Protein AF-A0A1I4GMV3-F1 (afdb_monomer_lite)

InterPro domains:
  IPR012875 Succinate dehydrogenase assembly factor 4 [PF07896] (27-71)

Structure (mmCIF, N/CA/C/O backbone):
data_AF-A0A1I4GMV3-F1
#
_entry.id   AF-A0A1I4GMV3-F1
#
loop_
_atom_site.group_PDB
_atom_site.id
_atom_site.type_symbol
_atom_site.label_atom_id
_atom_site.label_alt_id
_atom_site.label_comp_id
_atom_site.label_asym_id
_atom_site.label_entity_id
_atom_site.label_seq_id
_atom_site.pdbx_PDB_ins_code
_atom_site.Cartn_x
_atom_site.Cartn_y
_atom_site.Cartn_z
_atom_site.occupancy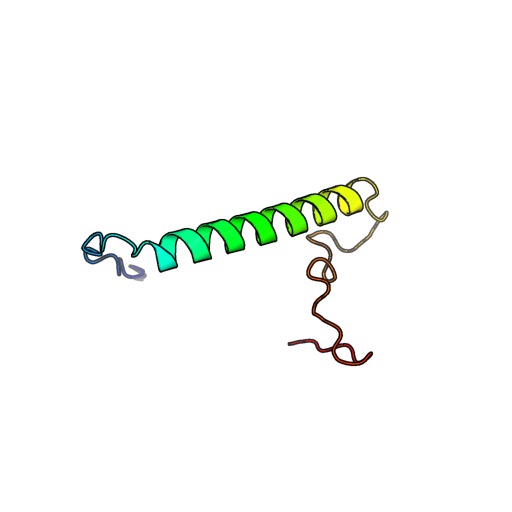
_atom_site.B_iso_or_equiv
_atom_site.auth_seq_id
_atom_site.auth_comp_id
_atom_site.auth_asym_id
_atom_site.auth_atom_id
_atom_site.pdbx_PDB_model_num
ATOM 1 N N . MET A 1 1 ? 4.838 -38.855 10.982 1.00 43.03 1 MET A N 1
ATOM 2 C CA . MET A 1 1 ? 5.402 -37.589 10.473 1.00 43.03 1 MET A CA 1
ATOM 3 C C . MET A 1 1 ? 4.261 -36.893 9.737 1.00 43.03 1 MET A C 1
ATOM 5 O O . MET A 1 1 ? 4.188 -36.989 8.527 1.00 43.03 1 MET A O 1
ATOM 9 N N . SER A 1 2 ? 3.163 -36.522 10.398 1.00 44.78 2 SER A N 1
ATOM 10 C CA . SER A 1 2 ? 3.020 -35.511 11.462 1.00 44.78 2 SER A CA 1
ATOM 11 C C . SER A 1 2 ? 3.380 -34.126 10.942 1.00 44.78 2 SER A C 1
ATOM 13 O O . SER A 1 2 ? 4.534 -33.750 11.042 1.00 44.78 2 SER A O 1
ATOM 15 N N . ASP A 1 3 ? 2.382 -33.433 10.395 1.00 45.53 3 ASP A N 1
ATOM 16 C CA . ASP A 1 3 ? 2.256 -31.973 10.453 1.00 45.53 3 ASP A CA 1
ATOM 17 C C . ASP A 1 3 ? 0.775 -31.618 10.205 1.00 45.53 3 ASP A C 1
ATOM 19 O O . ASP A 1 3 ? 0.347 -31.255 9.111 1.00 45.53 3 ASP A O 1
ATOM 23 N N . GLU A 1 4 ? -0.057 -31.826 11.232 1.00 49.91 4 GLU A N 1
ATOM 24 C CA . GLU A 1 4 ? -1.349 -31.144 11.349 1.00 49.91 4 GLU A CA 1
ATOM 25 C C . GLU A 1 4 ? -1.051 -29.706 11.781 1.00 49.91 4 GLU A C 1
ATOM 27 O O . GLU A 1 4 ? -0.952 -29.392 12.969 1.00 49.91 4 GLU A O 1
ATOM 32 N N . ALA A 1 5 ? -0.866 -28.819 10.805 1.00 52.19 5 ALA A N 1
ATOM 33 C CA . ALA A 1 5 ? -0.770 -27.390 11.056 1.00 52.19 5 ALA A CA 1
ATOM 34 C C . ALA A 1 5 ? -2.154 -26.848 11.455 1.00 52.19 5 ALA A C 1
ATOM 36 O O . ALA A 1 5 ? -2.940 -26.405 10.623 1.00 52.19 5 ALA A O 1
ATOM 37 N N . SER A 1 6 ? -2.435 -26.955 12.754 1.00 46.81 6 SER A N 1
ATOM 38 C CA . SER A 1 6 ? -3.218 -26.042 13.590 1.00 46.81 6 SER A CA 1
ATOM 39 C C . SER A 1 6 ? -4.354 -25.287 12.886 1.00 46.81 6 SER A C 1
ATOM 41 O O . SER A 1 6 ? -4.186 -24.178 12.373 1.00 46.81 6 SER A O 1
ATOM 43 N N . GLN A 1 7 ? -5.558 -25.858 12.949 1.00 52.16 7 GLN A N 1
ATOM 44 C CA . GLN A 1 7 ? -6.801 -25.112 12.762 1.00 52.16 7 GLN A CA 1
ATOM 45 C C . GLN A 1 7 ? -7.022 -24.172 13.962 1.00 52.16 7 GLN A C 1
ATOM 47 O O . GLN A 1 7 ? -7.808 -24.455 14.860 1.00 52.16 7 GLN A O 1
ATOM 52 N N . GLY A 1 8 ? -6.331 -23.032 13.981 1.00 46.00 8 GLY A N 1
ATOM 53 C CA . GLY A 1 8 ? -6.548 -21.938 14.940 1.00 46.00 8 GLY A CA 1
ATOM 54 C C . GLY A 1 8 ? -7.721 -21.031 14.551 1.00 46.00 8 GLY A C 1
ATOM 55 O O . GLY A 1 8 ? -7.572 -19.812 14.498 1.00 46.00 8 GLY A O 1
ATOM 56 N N . GLY A 1 9 ? -8.861 -21.623 14.195 1.00 50.31 9 GLY A N 1
ATOM 57 C CA . GLY A 1 9 ? -10.048 -20.931 13.690 1.00 50.31 9 GLY A CA 1
ATOM 58 C C . GLY A 1 9 ? -11.228 -20.972 14.656 1.00 50.31 9 GLY A C 1
ATOM 59 O O . GLY A 1 9 ? -12.357 -21.139 14.208 1.00 50.31 9 GLY A O 1
ATOM 60 N N . GLU A 1 10 ? -10.994 -20.875 15.967 1.00 50.97 10 GLU A N 1
ATOM 61 C CA . GLU A 1 10 ? -12.084 -20.777 16.942 1.00 50.97 10 GLU A CA 1
ATOM 62 C C . GLU A 1 10 ? -12.853 -19.466 16.732 1.00 50.97 10 GLU A C 1
ATOM 64 O O . GLU A 1 10 ? -12.342 -18.366 16.952 1.00 50.97 10 GLU A O 1
ATOM 69 N N . THR A 1 11 ? -14.073 -19.622 16.211 1.00 51.94 11 THR A N 1
ATOM 70 C CA . THR A 1 11 ? -15.238 -18.738 16.340 1.00 51.94 11 THR A CA 1
ATOM 71 C C . THR A 1 11 ? -14.903 -17.301 16.727 1.00 51.94 11 THR A C 1
ATOM 73 O O . THR A 1 11 ? -15.054 -16.882 17.876 1.00 51.94 11 THR A O 1
ATOM 76 N N . ARG A 1 12 ? -14.514 -16.497 15.732 1.00 58.91 12 ARG A N 1
ATOM 77 C CA . ARG A 1 12 ? -14.718 -15.053 15.833 1.00 58.91 12 ARG A CA 1
ATOM 78 C C . ARG A 1 12 ? -16.227 -14.847 15.825 1.00 58.91 12 ARG A C 1
ATOM 80 O O . ARG A 1 12 ? -16.822 -14.744 14.756 1.00 58.91 12 ARG A O 1
ATOM 87 N N . GLU A 1 13 ? -16.836 -14.830 17.012 1.00 61.88 13 GLU A N 1
ATOM 88 C CA . GLU A 1 13 ? -18.049 -14.054 17.286 1.00 61.88 13 GLU A CA 1
ATOM 89 C C . GLU A 1 13 ? -17.997 -12.841 16.358 1.00 61.88 13 GLU A C 1
ATOM 91 O O . GLU A 1 13 ? -17.021 -12.081 16.409 1.00 61.88 13 GLU A O 1
ATOM 96 N N . THR A 1 14 ? -18.931 -12.754 15.407 1.00 62.91 14 THR A N 1
ATOM 97 C CA . THR A 1 14 ? -18.918 -11.711 14.378 1.00 62.91 14 THR A CA 1
ATOM 98 C C . THR A 1 14 ? -19.180 -10.401 15.099 1.00 62.91 14 THR A C 1
ATOM 100 O O . THR A 1 14 ? -20.319 -9.980 15.256 1.00 62.91 14 THR A O 1
ATOM 103 N N . ARG A 1 15 ? -18.121 -9.790 15.638 1.00 70.38 15 ARG A N 1
ATOM 104 C CA . ARG A 1 15 ? -18.205 -8.483 16.270 1.00 70.38 15 ARG A CA 1
ATOM 105 C C . ARG A 1 15 ? -18.589 -7.538 15.159 1.00 70.38 15 ARG A C 1
ATOM 107 O O . ARG A 1 15 ? -17.800 -7.320 14.237 1.00 70.38 15 ARG A O 1
ATOM 114 N N . GLU A 1 16 ? -19.807 -7.024 15.240 1.00 82.25 16 GLU A N 1
ATOM 115 C CA . GLU A 1 16 ? -20.257 -5.978 14.344 1.00 82.25 16 GLU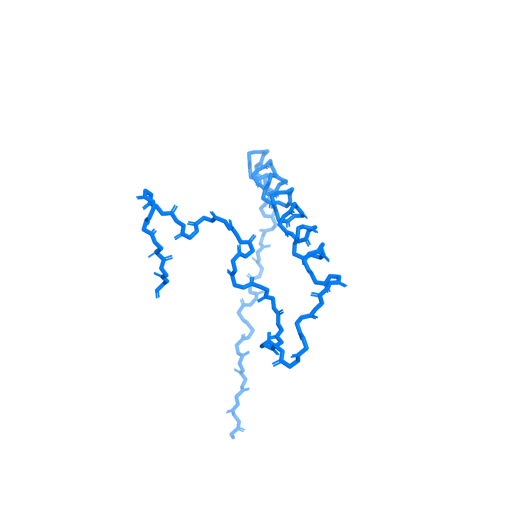 A CA 1
ATOM 116 C C . GLU A 1 16 ? -19.221 -4.856 14.386 1.00 82.25 16 GLU A C 1
ATOM 118 O O . GLU A 1 16 ? -18.875 -4.320 15.444 1.00 82.25 16 GLU A O 1
ATOM 123 N N . LEU A 1 17 ? -18.637 -4.570 13.223 1.00 84.69 17 LEU A N 1
ATOM 124 C CA . LEU A 1 17 ? -17.642 -3.520 13.109 1.00 84.69 17 LEU A CA 1
ATOM 125 C C . LEU A 1 17 ? -18.310 -2.206 13.490 1.00 84.69 17 LEU A C 1
ATOM 127 O O . LEU A 1 17 ? -19.359 -1.863 12.943 1.00 84.69 17 LEU A O 1
ATOM 131 N N . SER A 1 18 ? -17.678 -1.447 14.382 1.00 93.25 18 SER A N 1
ATOM 132 C CA . SER A 1 18 ? -18.151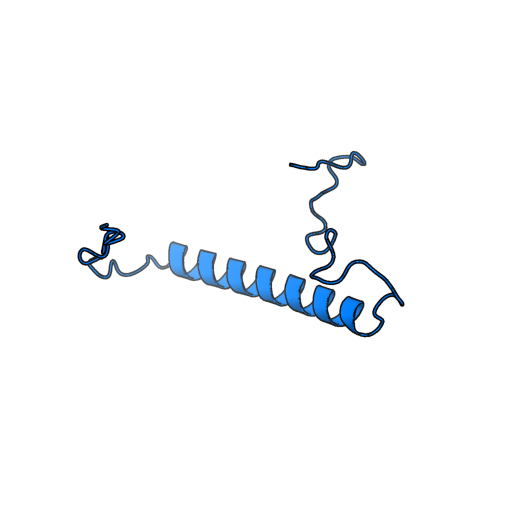 -0.102 14.687 1.00 93.25 18 SER A CA 1
ATOM 133 C C . SER A 1 18 ? -18.210 0.737 13.401 1.00 93.25 18 SER A C 1
ATOM 135 O O . SER A 1 18 ? -17.412 0.517 12.481 1.00 93.25 18 SER A O 1
ATOM 137 N N . PRO A 1 19 ? -19.084 1.755 13.324 1.00 93.56 19 PRO A N 1
ATOM 138 C CA . PRO A 1 19 ? -19.128 2.641 12.162 1.00 93.56 19 PRO A CA 1
ATOM 139 C C . PRO A 1 19 ? -17.767 3.277 11.838 1.00 93.56 19 PRO A C 1
ATOM 141 O O . PRO A 1 19 ? -17.453 3.526 10.679 1.00 93.56 19 PRO A O 1
ATOM 144 N N . ALA A 1 20 ? -16.930 3.518 12.855 1.00 94.12 20 ALA A N 1
ATOM 145 C CA . ALA A 1 20 ? -15.572 4.021 12.667 1.00 94.12 20 ALA A CA 1
ATOM 146 C C . ALA A 1 20 ? -14.651 2.985 12.001 1.00 94.12 20 ALA A C 1
ATOM 148 O O . ALA A 1 20 ? -13.908 3.336 11.088 1.00 94.12 20 ALA A O 1
ATOM 149 N N . ALA A 1 21 ? -14.731 1.715 12.410 1.00 93.44 21 ALA A N 1
ATOM 150 C CA . ALA A 1 21 ? -13.949 0.637 11.810 1.00 93.44 21 ALA A CA 1
ATOM 151 C C . ALA A 1 21 ? -14.340 0.398 10.344 1.00 93.44 21 ALA A C 1
ATOM 153 O O . ALA A 1 21 ? -13.466 0.237 9.496 1.00 93.44 21 ALA A O 1
ATOM 154 N N . GLN A 1 22 ? -15.635 0.444 10.023 1.00 92.75 22 GLN A N 1
ATOM 155 C CA . GLN A 1 22 ? -16.110 0.310 8.641 1.00 92.75 22 GLN A CA 1
ATOM 156 C C . GLN A 1 22 ? -15.580 1.438 7.745 1.00 92.75 22 GLN A C 1
ATOM 158 O O . GLN A 1 22 ? -15.084 1.168 6.653 1.00 92.75 22 GLN A O 1
ATOM 163 N N . ARG A 1 23 ? -15.610 2.691 8.226 1.00 95.31 23 ARG A N 1
ATOM 164 C CA . ARG A 1 23 ? -15.027 3.833 7.501 1.00 95.31 23 ARG A CA 1
ATOM 165 C C . ARG A 1 23 ? -13.522 3.681 7.295 1.00 95.31 23 ARG A C 1
ATOM 167 O O . ARG A 1 23 ? -13.048 3.874 6.183 1.00 95.31 23 ARG A O 1
ATOM 174 N N . ALA A 1 24 ? -12.784 3.280 8.330 1.00 94.44 24 ALA A N 1
ATOM 175 C CA . ALA A 1 24 ? -11.343 3.063 8.223 1.00 94.44 24 ALA A CA 1
ATOM 176 C C . ALA A 1 24 ? -10.995 1.995 7.169 1.00 94.44 24 ALA A C 1
ATOM 178 O O . ALA A 1 24 ? -10.055 2.175 6.395 1.00 94.44 24 ALA A O 1
ATOM 179 N N . LEU A 1 25 ? -11.773 0.908 7.100 1.00 94.88 25 LEU A N 1
ATOM 180 C CA . LEU A 1 25 ? -11.610 -0.124 6.074 1.00 94.88 25 LEU A CA 1
ATOM 181 C C . LEU A 1 25 ? -11.948 0.392 4.672 1.00 94.88 25 LEU A C 1
ATOM 183 O O . LEU A 1 25 ? -11.217 0.080 3.734 1.00 94.88 25 LEU A O 1
ATOM 187 N N . ALA A 1 26 ? -13.012 1.186 4.528 1.00 96.31 26 ALA A N 1
ATOM 188 C CA . ALA A 1 26 ? -13.380 1.791 3.250 1.00 96.31 26 ALA A CA 1
ATOM 189 C C . ALA A 1 26 ? -12.264 2.709 2.727 1.00 96.31 26 ALA A C 1
ATOM 191 O O . ALA A 1 26 ? -11.798 2.525 1.605 1.00 96.31 26 ALA A O 1
ATOM 192 N N . GLU A 1 27 ? -11.741 3.608 3.564 1.00 94.88 27 GLU A N 1
ATOM 193 C CA . GLU A 1 27 ? -10.618 4.468 3.175 1.00 94.88 27 GLU A CA 1
ATOM 194 C C . GLU A 1 27 ? -9.353 3.661 2.846 1.00 94.88 27 GLU A C 1
ATOM 196 O O . GLU A 1 27 ? -8.617 3.989 1.916 1.00 94.88 27 GLU A O 1
ATOM 201 N N . ALA A 1 28 ? -9.060 2.601 3.608 1.00 93.31 28 ALA A N 1
ATOM 202 C CA . ALA A 1 28 ? -7.924 1.729 3.320 1.00 93.31 28 ALA A CA 1
ATOM 203 C C . ALA A 1 28 ? -8.086 1.016 1.966 1.00 93.31 28 ALA A C 1
ATOM 205 O O . ALA A 1 28 ? -7.116 0.908 1.211 1.00 93.31 28 ALA A O 1
ATOM 206 N N . ALA A 1 29 ? -9.301 0.570 1.636 1.00 95.06 29 ALA A N 1
ATOM 207 C CA . ALA A 1 29 ? -9.619 -0.036 0.348 1.00 95.06 29 ALA A CA 1
ATOM 208 C C . ALA A 1 29 ? -9.483 0.971 -0.805 1.00 95.06 29 ALA A C 1
ATOM 210 O O . ALA A 1 29 ? -8.887 0.640 -1.829 1.00 95.06 29 ALA A O 1
ATOM 211 N N . GLU A 1 30 ? -9.949 2.208 -0.627 1.00 95.50 30 GLU A N 1
ATOM 212 C CA . GLU A 1 30 ? -9.777 3.288 -1.607 1.00 95.50 30 GLU A CA 1
ATOM 213 C C . GLU A 1 30 ? -8.297 3.610 -1.848 1.00 95.50 30 GLU A C 1
ATOM 215 O O . GLU A 1 30 ? -7.848 3.653 -2.999 1.00 95.50 30 GLU A O 1
ATOM 220 N N . ARG A 1 31 ? -7.504 3.755 -0.774 1.00 92.19 31 ARG A N 1
ATOM 221 C CA . ARG A 1 31 ? -6.046 3.950 -0.872 1.00 92.19 31 ARG A CA 1
ATOM 222 C C . ARG A 1 31 ? -5.391 2.800 -1.639 1.00 92.19 31 ARG A C 1
ATOM 224 O O . ARG A 1 31 ? -4.590 3.039 -2.543 1.00 92.19 31 ARG A O 1
ATOM 231 N N . ARG A 1 32 ? -5.761 1.553 -1.323 1.00 90.62 32 ARG A N 1
ATOM 232 C CA . ARG A 1 32 ? -5.249 0.353 -2.002 1.00 90.62 32 ARG A CA 1
ATOM 233 C C . ARG A 1 32 ? -5.602 0.342 -3.490 1.00 90.62 32 ARG A C 1
ATOM 235 O O . ARG A 1 32 ? -4.718 0.093 -4.307 1.00 90.62 32 ARG A O 1
ATOM 242 N N . ALA A 1 33 ? -6.845 0.660 -3.840 1.00 93.00 33 ALA A N 1
ATOM 243 C CA . ALA A 1 33 ? -7.296 0.724 -5.227 1.00 93.00 33 ALA A CA 1
ATOM 244 C C . ALA A 1 33 ? -6.521 1.780 -6.032 1.00 93.00 33 ALA A C 1
ATOM 246 O O . ALA A 1 33 ? -6.117 1.514 -7.163 1.00 93.00 33 ALA A O 1
ATOM 247 N N . ALA A 1 34 ? -6.247 2.947 -5.441 1.00 91.44 34 ALA A N 1
ATOM 248 C CA . ALA A 1 34 ? -5.448 3.991 -6.084 1.00 91.44 34 ALA A CA 1
ATOM 249 C C . ALA A 1 34 ? -3.998 3.543 -6.354 1.00 91.44 34 ALA A C 1
ATOM 251 O O . ALA A 1 34 ? -3.467 3.786 -7.440 1.00 91.44 34 ALA A O 1
ATOM 252 N N . ILE A 1 35 ? -3.367 2.858 -5.394 1.00 89.69 35 ILE A N 1
ATOM 253 C CA . ILE A 1 35 ? -2.014 2.300 -5.553 1.00 89.69 35 ILE A CA 1
ATOM 254 C C . ILE A 1 35 ? -1.993 1.236 -6.652 1.00 89.69 35 ILE A C 1
ATOM 256 O O . ILE A 1 35 ? -1.123 1.261 -7.524 1.00 89.69 35 ILE A O 1
ATOM 260 N N . ASP A 1 36 ? -2.956 0.314 -6.638 1.00 89.38 36 ASP A N 1
ATOM 261 C CA . ASP A 1 36 ? -3.010 -0.772 -7.614 1.00 89.38 36 ASP A CA 1
ATOM 262 C C . ASP A 1 36 ? -3.317 -0.242 -9.029 1.00 89.38 36 ASP A C 1
ATOM 264 O O . ASP A 1 36 ? -2.732 -0.727 -9.999 1.00 89.38 36 ASP A O 1
ATOM 268 N N . ALA A 1 37 ? -4.120 0.821 -9.163 1.00 90.50 37 ALA A N 1
ATOM 269 C CA . ALA A 1 37 ? -4.333 1.510 -10.438 1.00 90.50 37 ALA A CA 1
ATOM 270 C C . ALA A 1 37 ? -3.040 2.137 -10.993 1.00 90.50 37 ALA A C 1
ATOM 272 O O . ALA A 1 37 ? -2.741 1.976 -12.179 1.00 90.50 37 ALA A O 1
ATOM 273 N N . ARG A 1 38 ? -2.236 2.796 -10.145 1.00 87.12 38 ARG A N 1
ATOM 274 C CA . ARG A 1 38 ? -0.922 3.332 -10.550 1.00 87.12 38 ARG A CA 1
ATOM 275 C C . ARG A 1 38 ? 0.061 2.225 -10.921 1.00 87.12 38 ARG A C 1
ATOM 277 O O . ARG A 1 38 ? 0.740 2.324 -11.939 1.00 87.12 38 ARG A O 1
ATOM 284 N N . ALA A 1 39 ? 0.115 1.153 -10.133 1.00 86.06 39 ALA A N 1
ATOM 285 C CA . ALA A 1 39 ? 0.962 0.003 -10.436 1.00 86.06 39 ALA A CA 1
ATOM 286 C C . ALA A 1 39 ? 0.578 -0.633 -11.784 1.00 86.06 39 ALA A C 1
ATOM 288 O O . ALA A 1 39 ? 1.456 -0.968 -12.579 1.00 86.06 39 ALA A O 1
ATOM 289 N N . ALA A 1 4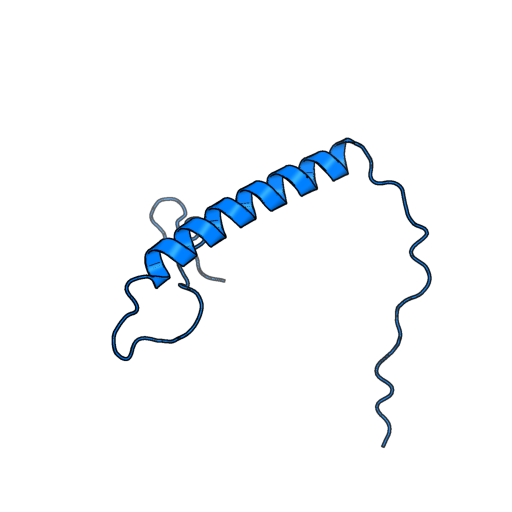0 ? -0.722 -0.740 -12.076 1.00 87.56 40 ALA A N 1
ATOM 290 C CA . ALA A 1 40 ? -1.212 -1.231 -13.358 1.00 87.56 40 ALA A CA 1
ATOM 291 C C . ALA A 1 40 ? -0.832 -0.309 -14.526 1.00 87.56 40 ALA A C 1
ATOM 293 O O . ALA A 1 40 ? -0.523 -0.802 -15.608 1.00 87.56 40 ALA A O 1
ATOM 294 N N . GLU A 1 41 ? -0.829 1.014 -14.335 1.00 86.94 41 GLU A N 1
ATOM 295 C CA . GLU A 1 41 ? -0.364 1.965 -15.350 1.00 86.94 41 GLU A CA 1
ATOM 296 C C . GLU A 1 41 ? 1.117 1.766 -15.690 1.00 86.94 41 GLU A C 1
ATOM 298 O O . GLU A 1 41 ? 1.456 1.674 -16.872 1.00 86.94 41 GLU A O 1
ATOM 303 N N . ILE A 1 42 ? 1.974 1.623 -14.676 1.00 82.94 42 ILE A N 1
ATOM 304 C CA . ILE A 1 42 ? 3.411 1.378 -14.862 1.00 82.94 42 ILE A CA 1
ATOM 305 C C . ILE A 1 42 ? 3.639 0.029 -15.561 1.00 82.94 42 ILE A C 1
ATOM 307 O O . ILE A 1 42 ? 4.383 -0.056 -16.541 1.00 82.94 42 ILE A O 1
ATOM 311 N N . ALA A 1 43 ? 2.912 -1.010 -15.143 1.00 83.19 43 ALA A N 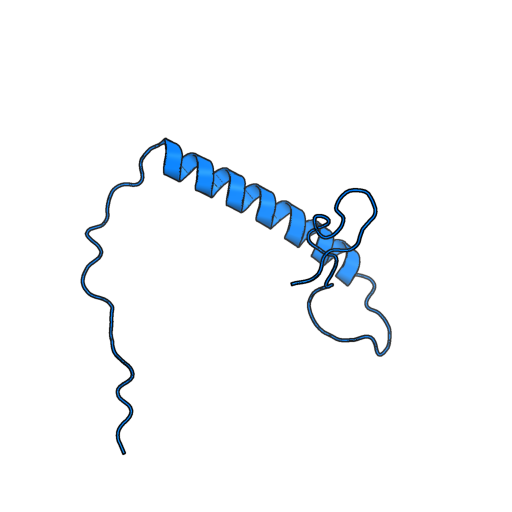1
ATOM 312 C CA . ALA A 1 43 ? 3.013 -2.352 -15.712 1.00 83.19 43 ALA A CA 1
ATOM 313 C C . ALA A 1 43 ? 2.621 -2.442 -17.202 1.00 83.19 43 ALA A C 1
ATOM 315 O O . ALA A 1 43 ? 2.982 -3.419 -17.859 1.00 83.19 43 ALA A O 1
ATOM 316 N N . LYS A 1 44 ? 1.929 -1.441 -17.777 1.00 86.06 44 LYS A N 1
ATOM 317 C CA . LYS A 1 44 ? 1.614 -1.404 -19.224 1.00 86.06 44 LYS A CA 1
ATOM 318 C C . LYS A 1 44 ? 2.863 -1.356 -20.104 1.00 86.06 44 LYS A C 1
ATOM 320 O O . LYS A 1 44 ? 2.788 -1.719 -21.278 1.00 86.06 44 LYS A O 1
ATOM 325 N N . ARG A 1 45 ? 3.990 -0.872 -19.577 1.00 84.62 45 ARG A N 1
ATOM 326 C CA . ARG A 1 45 ? 5.269 -0.783 -20.294 1.00 84.62 45 ARG A CA 1
ATOM 327 C C . ARG A 1 45 ? 6.341 -1.549 -19.519 1.00 84.62 45 ARG A C 1
ATOM 329 O O . ARG A 1 45 ? 7.215 -0.923 -18.924 1.00 84.62 45 ARG A O 1
ATOM 336 N N . PRO A 1 46 ? 6.270 -2.890 -19.506 1.00 80.81 46 PRO A N 1
ATOM 337 C CA . PRO A 1 46 ? 7.190 -3.694 -18.720 1.00 80.81 46 PRO A CA 1
ATOM 338 C C . PRO A 1 46 ? 8.621 -3.558 -19.247 1.00 80.81 46 PRO A C 1
ATOM 340 O O . PRO A 1 46 ? 8.861 -3.496 -20.458 1.00 80.81 46 PRO A O 1
ATOM 343 N N . GLU A 1 47 ? 9.584 -3.552 -18.331 1.00 82.81 47 GLU A N 1
ATOM 344 C CA . GLU A 1 47 ? 11.002 -3.538 -18.673 1.00 82.81 47 GLU A CA 1
ATOM 345 C C . GLU A 1 47 ? 11.419 -4.863 -19.340 1.00 82.81 47 GLU A C 1
ATOM 347 O O . GLU A 1 47 ? 11.143 -5.966 -18.855 1.00 82.81 47 GLU A O 1
ATOM 352 N N . ARG A 1 48 ? 12.129 -4.781 -20.473 1.00 83.50 48 ARG A N 1
ATOM 353 C CA . ARG A 1 48 ? 12.603 -5.967 -21.199 1.00 83.50 48 ARG A CA 1
ATOM 354 C C . ARG A 1 48 ? 13.779 -6.602 -20.450 1.00 83.50 48 ARG A C 1
ATOM 356 O O . ARG A 1 48 ? 14.864 -6.035 -20.447 1.00 83.50 48 ARG A O 1
ATOM 363 N N . LYS A 1 49 ? 13.583 -7.819 -19.924 1.00 84.25 49 LYS A N 1
ATOM 364 C CA . LYS A 1 49 ? 14.496 -8.518 -18.986 1.00 84.25 49 LYS A CA 1
ATOM 365 C C . LYS A 1 49 ? 14.562 -7.888 -17.581 1.00 84.25 49 LYS A C 1
ATOM 367 O O . LYS A 1 49 ? 15.511 -8.164 -16.852 1.00 84.25 49 LYS A O 1
ATOM 372 N N . GLY A 1 50 ? 13.574 -7.072 -17.210 1.00 75.50 50 GLY A N 1
ATOM 373 C CA . GLY A 1 50 ? 13.473 -6.508 -15.866 1.00 75.50 50 GLY A CA 1
ATOM 374 C C . GLY A 1 50 ? 13.165 -7.557 -14.797 1.00 75.50 50 GLY A C 1
ATOM 375 O O . GLY A 1 50 ? 12.781 -8.696 -15.091 1.00 75.50 50 GLY A O 1
ATOM 376 N N . ARG A 1 51 ? 13.325 -7.163 -13.532 1.00 72.81 51 ARG A N 1
ATOM 377 C CA . ARG A 1 51 ? 12.961 -7.988 -12.373 1.00 72.81 51 ARG A CA 1
ATOM 378 C C . ARG A 1 51 ? 11.432 -8.109 -12.353 1.00 72.81 51 ARG A C 1
ATOM 380 O O . ARG A 1 51 ? 10.743 -7.135 -12.088 1.00 72.81 51 ARG A O 1
ATOM 387 N N . GLY A 1 52 ? 10.894 -9.279 -12.701 1.00 77.81 52 GLY A N 1
ATOM 388 C CA . GLY A 1 52 ? 9.447 -9.511 -12.657 1.00 77.81 52 GLY A CA 1
ATOM 389 C C . GLY A 1 52 ? 8.866 -9.279 -11.255 1.00 77.81 52 GLY A C 1
ATOM 390 O O . GLY A 1 52 ? 9.581 -9.379 -10.259 1.00 77.81 52 GLY A O 1
ATOM 391 N N . GLY A 1 53 ? 7.565 -8.999 -11.176 1.00 83.25 53 GLY A N 1
ATOM 392 C CA . GLY A 1 53 ? 6.864 -8.728 -9.917 1.00 83.25 53 GLY A CA 1
ATOM 393 C C . GLY A 1 53 ? 6.276 -7.319 -9.855 1.00 83.25 53 GLY A C 1
ATOM 394 O O . GLY A 1 53 ? 6.198 -6.622 -10.863 1.00 83.25 53 GLY A O 1
ATOM 395 N N . LEU A 1 54 ? 5.808 -6.928 -8.666 1.00 80.69 54 LEU A N 1
ATOM 396 C CA . LEU A 1 54 ? 5.308 -5.576 -8.419 1.00 80.69 54 LEU A CA 1
ATOM 397 C C . LEU A 1 54 ? 6.475 -4.595 -8.295 1.00 80.69 54 LEU A C 1
ATOM 399 O O . LEU A 1 54 ? 7.480 -4.904 -7.658 1.00 80.69 54 LEU A O 1
ATOM 403 N N . GLU A 1 55 ? 6.294 -3.397 -8.848 1.00 79.94 55 GLU A N 1
ATOM 404 C CA . GLU A 1 55 ? 7.255 -2.303 -8.709 1.00 79.94 55 GLU A CA 1
ATOM 405 C C . GLU A 1 55 ? 7.494 -1.966 -7.228 1.00 79.94 55 GLU A C 1
ATOM 407 O O . GLU A 1 55 ? 6.528 -1.674 -6.512 1.00 79.94 55 GLU A O 1
ATOM 412 N N . PRO A 1 56 ? 8.751 -1.977 -6.747 1.00 76.75 56 PRO A N 1
ATOM 413 C CA . PRO A 1 56 ? 9.064 -1.730 -5.340 1.00 76.75 56 PRO A CA 1
ATOM 414 C C . PRO A 1 56 ? 8.682 -0.314 -4.889 1.00 76.75 56 PRO A C 1
ATOM 416 O O . PRO A 1 56 ? 8.331 -0.109 -3.733 1.00 76.75 56 PRO A O 1
ATOM 419 N N . VAL A 1 57 ? 8.651 0.656 -5.806 1.00 78.12 57 VAL A N 1
ATOM 420 C CA . VAL A 1 57 ? 8.356 2.070 -5.506 1.00 78.12 57 VAL A CA 1
ATOM 421 C C . VAL A 1 57 ? 6.861 2.428 -5.560 1.00 78.12 57 VAL A C 1
ATOM 423 O O . VAL A 1 57 ? 6.497 3.602 -5.495 1.00 78.12 57 VAL A O 1
ATOM 426 N N . ARG A 1 58 ? 5.966 1.432 -5.658 1.00 82.38 58 ARG A N 1
ATOM 427 C CA . ARG A 1 58 ? 4.510 1.623 -5.843 1.00 82.38 58 ARG A CA 1
ATOM 428 C C . ARG A 1 58 ? 3.805 2.413 -4.730 1.00 82.38 58 ARG A C 1
ATOM 430 O O . ARG A 1 58 ? 2.739 2.968 -4.981 1.00 82.38 58 ARG A O 1
ATOM 437 N N . TYR A 1 59 ? 4.374 2.459 -3.525 1.00 80.12 59 TYR A N 1
ATOM 438 C CA . TYR A 1 59 ? 3.737 3.066 -2.350 1.00 80.12 59 TYR A CA 1
ATOM 439 C C . TYR A 1 59 ? 4.132 4.528 -2.087 1.00 80.12 59 TYR A C 1
ATOM 441 O O . TYR A 1 59 ? 3.446 5.206 -1.329 1.00 80.12 59 TYR A O 1
ATOM 449 N N . THR A 1 60 ? 5.127 5.080 -2.794 1.00 74.69 60 THR A N 1
ATOM 450 C CA . THR A 1 60 ? 5.549 6.506 -2.741 1.00 74.69 60 THR A CA 1
ATOM 451 C C . THR A 1 60 ? 5.932 7.074 -1.361 1.00 74.69 60 THR A C 1
ATOM 453 O O . THR A 1 60 ? 6.341 8.225 -1.277 1.00 74.69 60 THR A O 1
ATOM 456 N N . ASP A 1 61 ? 5.843 6.283 -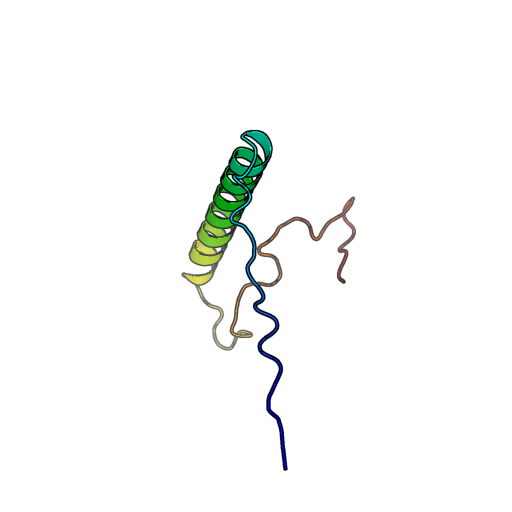0.296 1.00 76.75 61 ASP A N 1
ATOM 457 C CA . ASP A 1 61 ? 6.084 6.625 1.110 1.00 76.75 61 ASP A CA 1
ATOM 458 C C . ASP A 1 61 ? 7.482 6.216 1.603 1.00 76.75 61 ASP A C 1
ATOM 460 O O . ASP A 1 61 ? 7.809 6.378 2.775 1.00 76.75 61 ASP A O 1
ATOM 464 N N . TRP A 1 62 ? 8.327 5.730 0.693 1.00 76.88 62 TRP A N 1
ATOM 465 C CA . TRP A 1 62 ? 9.702 5.320 0.966 1.00 76.88 62 TRP A CA 1
ATOM 466 C C . TRP A 1 62 ? 10.659 6.505 1.167 1.00 76.88 62 TRP A C 1
ATOM 468 O O . TRP A 1 62 ? 11.779 6.300 1.615 1.00 76.88 62 TRP A O 1
ATOM 478 N N . GLU A 1 63 ? 10.256 7.743 0.862 1.00 82.19 63 GLU A N 1
ATOM 479 C CA . GLU A 1 63 ? 11.082 8.931 1.098 1.00 82.19 63 GLU A CA 1
ATOM 480 C C . GLU A 1 63 ? 10.607 9.735 2.310 1.00 82.19 63 GLU A C 1
ATOM 482 O O . GLU A 1 63 ? 9.495 10.267 2.343 1.00 82.19 63 GLU A O 1
ATOM 487 N N . VAL A 1 64 ? 11.506 9.934 3.277 1.00 80.94 64 VAL A N 1
ATOM 488 C CA . VAL A 1 64 ? 11.309 10.870 4.389 1.00 80.94 64 VAL A CA 1
ATOM 489 C C . VAL A 1 64 ? 12.358 11.971 4.290 1.00 80.94 64 VAL A C 1
ATOM 491 O O . VAL A 1 64 ? 13.544 11.735 4.498 1.00 80.94 64 VAL A O 1
ATOM 494 N N . LYS A 1 65 ? 11.931 13.204 3.981 1.00 85.44 65 LYS A N 1
ATOM 495 C CA . LYS A 1 65 ? 12.820 14.379 3.829 1.00 85.44 65 LYS A CA 1
ATOM 496 C C . LYS A 1 65 ? 13.956 14.165 2.807 1.00 85.44 65 LYS A C 1
ATOM 498 O O . LYS A 1 65 ? 15.077 14.614 3.030 1.00 85.44 65 LYS A O 1
ATOM 503 N N . GLY A 1 66 ? 13.666 13.480 1.699 1.00 82.56 66 GLY A N 1
ATOM 504 C CA . GLY A 1 66 ? 14.651 13.169 0.656 1.00 82.56 66 GLY A CA 1
ATOM 505 C C . GLY A 1 66 ? 15.608 12.026 1.012 1.00 82.56 66 GLY A C 1
ATOM 506 O O . GLY A 1 66 ? 16.579 11.804 0.294 1.00 82.56 66 GLY A O 1
ATOM 507 N N . LEU A 1 67 ? 15.355 11.306 2.111 1.00 81.50 67 LEU A N 1
ATOM 508 C CA . LEU A 1 67 ? 16.068 10.083 2.459 1.00 81.50 67 LEU A CA 1
ATOM 509 C C . LEU A 1 67 ? 15.192 8.880 2.128 1.00 81.50 67 LEU A C 1
ATOM 511 O O . LEU A 1 67 ? 14.092 8.748 2.667 1.00 81.50 67 LEU A O 1
ATOM 515 N N . ALA A 1 68 ? 15.711 8.011 1.264 1.00 83.56 68 ALA A N 1
ATOM 516 C CA . ALA A 1 68 ? 15.137 6.701 1.015 1.00 83.56 68 ALA A CA 1
ATOM 517 C C . ALA A 1 68 ? 15.233 5.860 2.298 1.00 83.56 68 ALA A C 1
ATOM 519 O O . ALA A 1 68 ? 16.334 5.582 2.775 1.00 83.56 68 ALA A O 1
ATOM 520 N N . SER A 1 69 ? 14.091 5.481 2.858 1.00 73.88 69 SER A N 1
ATOM 521 C CA . SER A 1 69 ? 13.966 4.564 3.983 1.00 73.88 69 SER A CA 1
ATOM 522 C C . SER A 1 69 ? 13.466 3.225 3.452 1.00 73.88 69 SER A C 1
ATOM 524 O O . SER A 1 69 ? 12.348 3.138 2.949 1.00 73.88 69 SER A O 1
ATOM 526 N N . ASP A 1 70 ? 14.304 2.198 3.565 1.00 74.50 70 ASP A N 1
ATOM 527 C CA . ASP A 1 70 ? 13.931 0.795 3.345 1.00 74.50 70 ASP A CA 1
ATOM 528 C C . ASP A 1 70 ? 13.735 0.101 4.709 1.00 74.50 70 ASP A C 1
ATOM 530 O O . ASP A 1 70 ? 14.110 0.667 5.743 1.00 74.50 70 ASP A O 1
ATOM 534 N N . PHE A 1 71 ? 13.103 -1.073 4.718 1.00 55.47 71 PHE A N 1
ATOM 535 C CA . PHE A 1 71 ? 12.851 -1.880 5.921 1.00 55.47 71 PHE A CA 1
ATOM 536 C C . PHE A 1 71 ? 14.122 -2.546 6.463 1.00 55.47 71 PHE A C 1
ATOM 538 O O . PHE A 1 71 ? 14.925 -3.056 5.650 1.00 55.47 71 PHE A O 1
#

Foldseek 3Di:
DDDPPDPPPPDPPPPDQDPVRVVVVVVVVVLVVVLVVVQVVVPVDDDDPDDDDTDPCSNVPQDDPNDRHDD

Sequence (71 aa):
MSDEASQGGETRETRELSPAAQRALAEAAERRAAIDARAAEIAKRPERKGRGGLEPVRYTDWEVKGLASDF

Radius of gyration: 19.36 Å; chains: 1; bounding box: 36×52×38 Å

Secondary structure (DSSP, 8-state):
---------------PPPHHHHHHHHHHHHHHHHHHHHHHHHHTS--TT---SS-TTTTS-SEETTEE---

Organism: NCBI:txid414703

pLDDT: mean 78.17, std 15.34, range [43.03, 96.31]